Protein AF-A0AAV8WUE8-F1 (afdb_monomer)

Secondary structure (DSSP, 8-state):
-HHHHHHHHHHHHHHHHHHHHHS-TTS-SSHHHHHHHHHHT-THHHHHHHHHHHHHHHHHHHHHHHHHHHHHHHS----------

Foldseek 3Di:
DVVVVVCVVCLLVVLLVVVVVPDDVPPDPDSVVSVVVQVVVPPVSSVPVVVVVCVVVVVVVVVVVVVVVVCCVPVDDDDDDDDPD

Radius of gyration: 19.53 Å; Cα contacts (8 Å, |Δi|>4): 17; chains: 1; bounding box: 45×21×52 Å

Solvent-accessible surface area (backbone atoms only — not comparable to full-atom values): 5284 Å² total; per-residue (Å²): 118,67,68,62,55,52,48,65,64,45,48,64,54,55,51,53,52,53,50,60,74,70,47,63,96,81,78,57,96,44,73,65,54,50,50,55,54,47,59,72,65,33,77,62,61,61,48,69,65,47,51,60,53,47,65,59,49,50,57,58,53,51,49,51,52,50,51,49,49,52,49,52,69,75,64,66,85,80,93,74,92,76,76,98,122

InterPro domains:
  IPR018108 Mitochondrial carrier protein, transmembrane region [PF00153] (3-75)
  IPR018108 Mitochondrial carrier protein, transmembrane region [PS50920] (1-74)
  IPR023395 Mitochondrial carrier protein domain superfamily [G3DSA:1.50.40.10] (1-81)
  IPR023395 Mitochondrial carrier protein domain superfamily [SSF103506] (3-71)
  IPR050391 Mitochondrial Metabolite Transporter [PTHR45618] (3-72)

Organism: NCBI:txid1586634

Structure (mmCIF, N/CA/C/O backbone):
data_AF-A0AAV8WUE8-F1
#
_entry.id   AF-A0AAV8WUE8-F1
#
loop_
_atom_site.group_PDB
_atom_site.id
_atom_site.type_symbol
_atom_site.label_atom_id
_atom_site.label_alt_id
_atom_site.label_comp_id
_atom_site.label_asym_id
_atom_site.label_entity_id
_atom_site.label_seq_id
_atom_site.pdbx_PDB_ins_code
_atom_site.Cartn_x
_atom_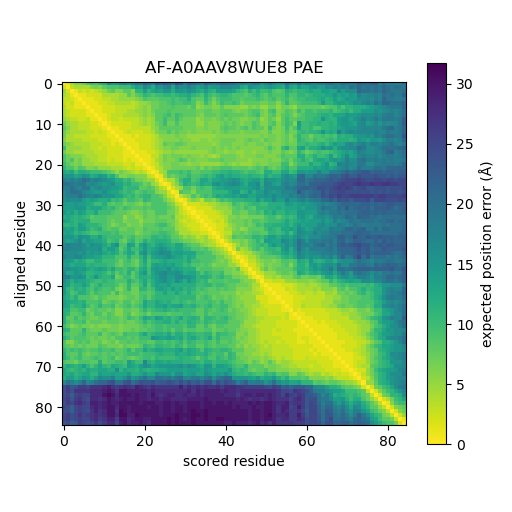site.Cartn_y
_atom_site.Cartn_z
_atom_site.occupancy
_atom_site.B_iso_or_equiv
_atom_site.auth_seq_id
_atom_site.auth_comp_id
_atom_site.auth_asym_id
_atom_site.auth_atom_id
_atom_site.pdbx_PDB_model_num
ATOM 1 N N . MET A 1 1 ? -19.488 3.311 0.587 1.00 57.91 1 MET A N 1
ATOM 2 C CA . MET A 1 1 ? -19.175 2.819 -0.776 1.00 57.91 1 MET A CA 1
ATOM 3 C C . MET A 1 1 ? -18.112 3.662 -1.494 1.00 57.91 1 MET A C 1
ATOM 5 O O . MET A 1 1 ? -17.244 3.081 -2.128 1.00 57.91 1 MET A O 1
ATOM 9 N N . ASN A 1 2 ? -18.091 4.993 -1.331 1.00 65.88 2 ASN A N 1
ATOM 10 C CA . ASN A 1 2 ? -17.112 5.875 -1.999 1.00 65.88 2 ASN A CA 1
ATOM 11 C C . ASN A 1 2 ? -15.639 5.606 -1.624 1.00 65.88 2 ASN A C 1
ATOM 13 O O . ASN A 1 2 ? -14.765 5.714 -2.476 1.00 65.88 2 ASN A O 1
ATOM 17 N N . GLY A 1 3 ? -15.356 5.189 -0.382 1.00 73.69 3 GLY A N 1
ATOM 18 C CA . GLY A 1 3 ? -13.983 4.919 0.070 1.00 73.69 3 GLY A CA 1
ATOM 19 C C . GLY A 1 3 ? -13.281 3.796 -0.699 1.00 73.69 3 GLY A C 1
ATOM 20 O O . GLY A 1 3 ? -12.113 3.931 -1.045 1.00 73.69 3 GLY A O 1
ATOM 21 N N . CYS A 1 4 ? -14.002 2.725 -1.045 1.00 74.31 4 CYS A N 1
ATOM 22 C CA . CYS A 1 4 ? -13.446 1.616 -1.825 1.00 74.31 4 CYS A CA 1
ATOM 23 C C . CYS A 1 4 ? -13.079 2.053 -3.249 1.00 74.31 4 CYS A C 1
ATOM 25 O O . CYS A 1 4 ? -12.062 1.623 -3.779 1.00 74.31 4 CYS A O 1
ATOM 27 N N . ILE A 1 5 ? -13.876 2.944 -3.846 1.00 78.50 5 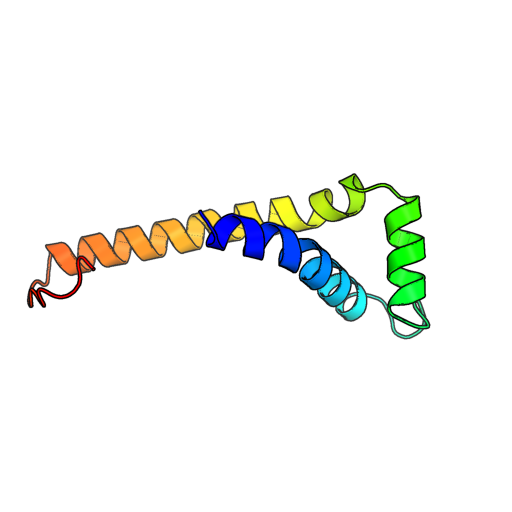ILE A N 1
ATOM 28 C CA . ILE A 1 5 ? -13.631 3.480 -5.190 1.00 78.50 5 ILE A CA 1
ATOM 29 C C . ILE A 1 5 ? -12.398 4.386 -5.177 1.00 78.50 5 ILE A C 1
ATOM 31 O O . ILE A 1 5 ? -11.521 4.223 -6.020 1.00 78.50 5 ILE A O 1
ATOM 35 N N . CYS A 1 6 ? -12.276 5.278 -4.186 1.00 81.62 6 CYS A N 1
ATOM 36 C CA . CYS A 1 6 ? -11.066 6.085 -4.013 1.00 81.62 6 CYS A CA 1
ATOM 37 C C . CYS A 1 6 ? -9.825 5.202 -3.863 1.00 81.62 6 CYS A C 1
ATOM 39 O O . CYS A 1 6 ? -8.819 5.452 -4.515 1.00 81.62 6 CYS A O 1
ATOM 41 N N . MET A 1 7 ? -9.922 4.139 -3.064 1.00 75.88 7 MET A N 1
ATOM 42 C CA . MET A 1 7 ? -8.817 3.218 -2.817 1.00 75.88 7 MET A CA 1
ATOM 43 C C . MET A 1 7 ? -8.378 2.498 -4.097 1.00 75.88 7 MET A C 1
ATOM 45 O O . MET A 1 7 ? -7.188 2.434 -4.378 1.00 75.88 7 MET A O 1
ATOM 49 N N . LEU A 1 8 ? -9.321 2.032 -4.918 1.00 75.06 8 LEU A N 1
ATOM 50 C CA . LEU A 1 8 ? -9.013 1.411 -6.211 1.00 75.06 8 LEU A CA 1
ATOM 51 C C . LEU A 1 8 ? -8.357 2.391 -7.197 1.00 75.06 8 LEU A C 1
ATOM 53 O O . LEU A 1 8 ? -7.520 1.980 -7.997 1.00 75.06 8 LEU A 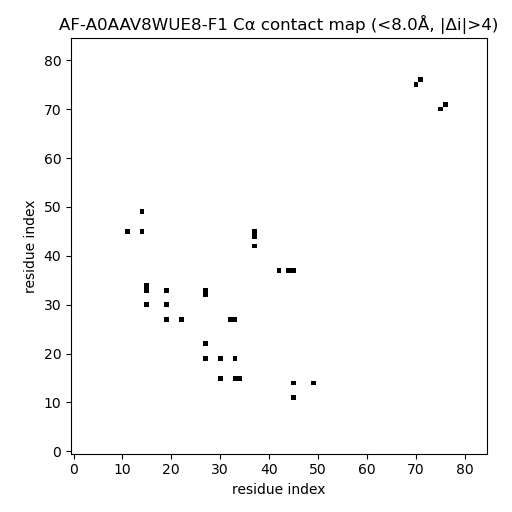O 1
ATOM 57 N N . LEU A 1 9 ? -8.713 3.679 -7.137 1.00 79.12 9 LEU A N 1
ATOM 58 C CA . LEU A 1 9 ? -8.139 4.718 -7.997 1.00 79.12 9 LEU A CA 1
ATOM 59 C C . LEU A 1 9 ? -6.745 5.170 -7.540 1.00 79.12 9 LEU A C 1
ATOM 61 O O . LEU A 1 9 ? -5.887 5.437 -8.381 1.00 79.12 9 LEU A O 1
ATOM 65 N N . THR A 1 10 ? -6.489 5.246 -6.232 1.00 80.06 10 THR A N 1
ATOM 66 C CA . THR A 1 10 ? -5.188 5.684 -5.695 1.00 80.06 10 THR A CA 1
ATOM 67 C C . THR A 1 10 ? -4.155 4.560 -5.649 1.00 80.06 10 THR A C 1
ATO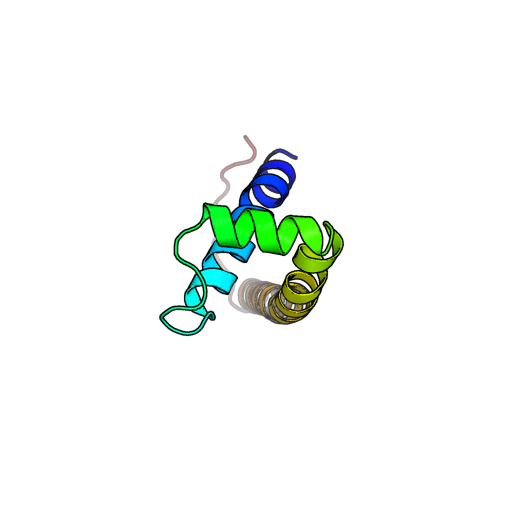M 69 O O . THR A 1 10 ? -2.973 4.811 -5.871 1.00 80.06 10 THR A O 1
ATOM 72 N N . GLN A 1 11 ? -4.585 3.308 -5.467 1.00 76.19 11 GLN A N 1
ATOM 73 C CA . GLN A 1 11 ? -3.712 2.130 -5.433 1.00 76.19 11 GLN A CA 1
ATOM 74 C C . GLN A 1 11 ? -2.704 2.021 -6.595 1.00 76.19 11 GLN A C 1
ATOM 76 O O . GLN A 1 11 ? -1.521 1.814 -6.315 1.00 76.19 11 GLN A O 1
ATOM 81 N N . PRO A 1 12 ? -3.076 2.174 -7.882 1.00 74.69 12 PRO A N 1
ATOM 82 C CA . PRO A 1 12 ? -2.097 2.120 -8.970 1.00 74.69 12 PRO A CA 1
ATOM 83 C C . PRO A 1 12 ? -1.060 3.251 -8.894 1.00 74.69 12 PRO A C 1
ATOM 85 O O . PRO A 1 12 ? 0.105 3.028 -9.226 1.00 74.69 12 PRO A O 1
ATOM 88 N N . LEU A 1 13 ? -1.446 4.440 -8.420 1.00 79.25 13 LEU A N 1
ATOM 89 C CA . LEU A 1 13 ? -0.540 5.582 -8.263 1.00 79.25 13 LEU A CA 1
ATOM 90 C C . LEU A 1 13 ? 0.469 5.351 -7.131 1.00 79.25 13 LEU A C 1
ATOM 92 O O . LEU A 1 13 ? 1.663 5.606 -7.308 1.00 79.25 13 LEU A O 1
ATOM 96 N N . ASP A 1 14 ? 0.020 4.802 -6.002 1.00 79.12 14 ASP A N 1
ATOM 97 C CA . ASP A 1 14 ? 0.888 4.467 -4.869 1.00 79.12 14 ASP A CA 1
ATOM 98 C C . ASP A 1 14 ? 1.917 3.382 -5.240 1.00 79.12 14 ASP A C 1
ATOM 100 O O . ASP A 1 14 ? 3.091 3.451 -4.859 1.00 79.12 14 ASP A O 1
ATOM 104 N N . ILE A 1 15 ? 1.517 2.403 -6.059 1.00 72.94 15 ILE A N 1
ATOM 105 C CA . ILE A 1 15 ? 2.409 1.343 -6.555 1.00 72.94 15 ILE A CA 1
ATOM 106 C C . ILE A 1 15 ? 3.463 1.910 -7.516 1.00 72.94 15 ILE A C 1
ATOM 108 O O . ILE A 1 15 ? 4.639 1.561 -7.418 1.00 72.94 15 ILE A O 1
ATOM 112 N N . LEU A 1 16 ? 3.077 2.808 -8.427 1.00 76.19 16 LEU A N 1
ATOM 113 C CA . LEU A 1 16 ? 4.023 3.469 -9.333 1.00 76.19 16 LEU A CA 1
ATOM 114 C C . LEU A 1 16 ? 5.063 4.284 -8.556 1.00 76.19 16 LEU A C 1
ATOM 116 O O . LEU A 1 16 ? 6.258 4.196 -8.838 1.00 76.19 16 LEU A O 1
ATOM 120 N N . LYS A 1 17 ? 4.622 5.026 -7.536 1.00 73.50 17 LYS A N 1
ATOM 121 C CA . LYS A 1 17 ? 5.501 5.840 -6.691 1.00 73.50 17 LYS A CA 1
ATOM 122 C C . LYS A 1 17 ? 6.482 4.989 -5.885 1.00 73.50 17 LYS A C 1
ATOM 124 O O . LYS A 1 17 ? 7.673 5.288 -5.861 1.00 73.50 17 LYS A O 1
ATOM 129 N N . THR A 1 18 ? 6.007 3.910 -5.265 1.00 76.81 18 THR A N 1
ATOM 130 C CA . THR A 1 18 ? 6.870 2.990 -4.503 1.00 76.81 18 THR A CA 1
ATOM 131 C C . THR A 1 18 ? 7.863 2.252 -5.402 1.00 76.81 18 THR A C 1
ATOM 133 O O . THR A 1 18 ? 9.020 2.093 -5.020 1.00 76.81 18 THR A O 1
ATOM 136 N N . ARG A 1 19 ? 7.474 1.883 -6.632 1.00 72.62 19 ARG A N 1
ATOM 137 C CA . ARG A 1 19 ? 8.405 1.334 -7.632 1.00 72.62 19 ARG A CA 1
ATOM 138 C C . ARG A 1 19 ? 9.474 2.336 -8.053 1.00 72.62 19 ARG A C 1
ATOM 140 O O . ARG A 1 19 ? 10.630 1.944 -8.146 1.00 72.62 19 ARG A O 1
ATOM 147 N N . MET A 1 20 ? 9.118 3.605 -8.261 1.00 71.38 20 MET A N 1
ATOM 148 C CA . MET A 1 20 ? 10.098 4.654 -8.565 1.00 71.38 20 MET A CA 1
ATOM 149 C C . MET A 1 20 ? 11.078 4.887 -7.413 1.00 71.38 20 MET A C 1
ATOM 151 O O . MET A 1 20 ? 12.264 5.056 -7.662 1.00 71.38 20 MET A O 1
ATOM 155 N N . MET A 1 21 ? 10.605 4.866 -6.164 1.00 74.44 21 MET A N 1
ATOM 156 C CA . MET A 1 21 ? 11.471 5.012 -4.986 1.00 74.44 21 MET A CA 1
ATOM 157 C C . MET A 1 21 ? 12.390 3.803 -4.760 1.00 74.44 21 MET A C 1
ATOM 159 O O . MET A 1 21 ? 13.466 3.957 -4.195 1.00 74.44 21 MET A O 1
ATOM 163 N N . ASN A 1 22 ? 11.971 2.609 -5.188 1.00 75.50 22 ASN A N 1
ATOM 164 C CA . ASN A 1 22 ? 12.755 1.378 -5.071 1.00 75.50 22 ASN A CA 1
ATOM 165 C C . ASN A 1 22 ? 13.648 1.094 -6.298 1.00 75.50 22 ASN A C 1
ATOM 167 O O . ASN A 1 22 ? 14.444 0.157 -6.267 1.00 75.50 22 ASN A O 1
ATOM 171 N N . ALA A 1 23 ? 13.502 1.848 -7.391 1.00 72.56 23 ALA A N 1
ATOM 172 C CA . ALA A 1 23 ? 14.341 1.701 -8.576 1.00 72.56 23 ALA A CA 1
ATOM 173 C C . ALA A 1 23 ? 15.730 2.306 -8.340 1.00 72.56 23 ALA A C 1
ATOM 175 O O . ALA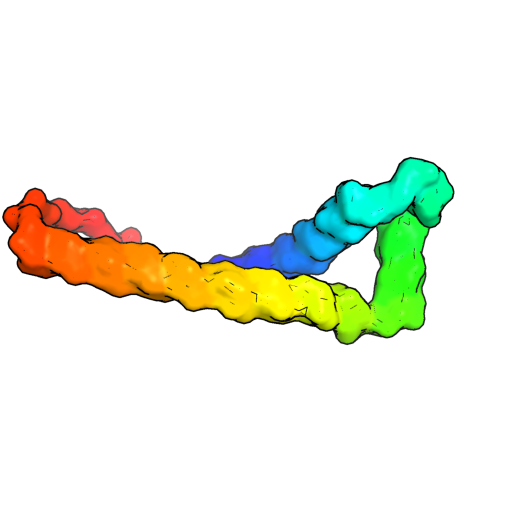 A 1 23 ? 15.880 3.290 -7.612 1.00 72.56 23 ALA A O 1
ATOM 176 N N . LYS A 1 24 ? 16.761 1.729 -8.966 1.00 67.69 24 LYS A N 1
ATOM 177 C CA . LYS A 1 24 ? 18.120 2.270 -8.857 1.00 67.69 24 LYS A CA 1
ATOM 178 C C . LYS A 1 24 ? 18.207 3.625 -9.576 1.00 67.69 24 LYS A C 1
ATOM 180 O O . LYS A 1 24 ? 17.535 3.815 -10.595 1.00 67.69 24 LYS A O 1
ATOM 185 N N . PRO A 1 25 ? 19.039 4.567 -9.090 1.00 58.91 25 PRO A N 1
ATOM 186 C CA . PRO A 1 25 ? 19.224 5.848 -9.762 1.00 58.91 25 PRO A CA 1
ATOM 187 C C . PRO A 1 25 ? 19.731 5.606 -11.194 1.00 58.91 25 PRO A C 1
ATOM 189 O O . PRO A 1 25 ? 20.818 5.065 -11.381 1.00 58.91 25 PRO A O 1
ATOM 192 N N . GLY A 1 26 ? 18.911 5.961 -12.191 1.00 63.59 26 GLY A N 1
ATOM 193 C CA . GLY A 1 26 ? 19.205 5.790 -13.621 1.00 63.59 26 GLY A CA 1
ATOM 194 C C . GLY A 1 26 ? 18.398 4.715 -14.369 1.00 63.59 26 GLY A C 1
ATOM 195 O O . GLY A 1 26 ? 18.506 4.649 -15.588 1.00 63.59 26 GLY A O 1
ATOM 196 N N . GLU A 1 27 ? 17.566 3.900 -13.703 1.00 63.66 27 GLU A N 1
ATOM 197 C CA . GLU A 1 27 ? 16.731 2.885 -14.389 1.00 63.66 27 GLU A CA 1
ATOM 198 C C . GLU A 1 27 ? 15.461 3.456 -15.049 1.00 63.66 27 GLU A C 1
ATOM 200 O O . GLU A 1 27 ? 14.935 2.860 -15.988 1.00 63.66 27 GLU A O 1
ATOM 205 N N . PHE A 1 28 ? 14.967 4.612 -14.595 1.00 60.91 28 PHE A N 1
ATOM 206 C CA . PHE A 1 28 ? 13.776 5.259 -15.154 1.00 60.91 28 PHE A CA 1
ATOM 207 C C . PHE A 1 28 ? 14.007 6.763 -15.322 1.00 60.91 28 PHE A C 1
ATOM 209 O O . PHE A 1 28 ? 14.216 7.471 -14.340 1.00 60.91 28 PHE A O 1
ATOM 216 N N . ASN A 1 29 ? 13.916 7.263 -16.560 1.00 61.88 29 ASN A N 1
ATOM 217 C CA . ASN A 1 29 ? 14.057 8.693 -16.870 1.00 61.88 29 ASN A CA 1
ATOM 218 C C . ASN A 1 29 ? 12.809 9.515 -16.494 1.00 61.88 29 ASN A C 1
ATOM 220 O O . ASN A 1 29 ? 12.845 10.743 -16.488 1.00 61.88 29 ASN A O 1
ATOM 224 N N . GLY A 1 30 ? 11.698 8.853 -16.149 1.00 67.06 30 GLY A N 1
ATOM 225 C CA . GLY A 1 30 ? 10.483 9.506 -15.677 1.00 67.06 30 GLY A CA 1
ATOM 226 C C . GLY A 1 30 ? 9.347 8.536 -15.348 1.00 67.06 30 GLY A C 1
ATOM 227 O O . GLY A 1 30 ? 9.402 7.340 -15.641 1.00 67.06 30 GLY A O 1
ATOM 228 N N . LEU A 1 31 ? 8.274 9.079 -14.764 1.00 66.38 31 LEU A N 1
ATOM 229 C CA . LEU A 1 31 ? 7.057 8.335 -14.408 1.00 66.38 31 LEU A CA 1
ATOM 230 C C . LEU A 1 31 ? 6.436 7.628 -15.630 1.00 66.38 31 LEU A C 1
ATOM 232 O O . LEU A 1 31 ? 5.939 6.510 -15.519 1.00 66.38 31 LEU A O 1
ATOM 236 N N . TRP A 1 32 ? 6.534 8.243 -16.813 1.00 66.88 32 TRP A N 1
ATOM 237 C CA . TRP A 1 32 ? 6.013 7.713 -18.076 1.00 66.88 32 TRP A CA 1
ATOM 238 C C . TRP A 1 32 ? 6.720 6.443 -18.563 1.00 66.88 32 TRP A C 1
ATOM 240 O O . TRP A 1 32 ? 6.050 5.537 -19.061 1.00 66.88 32 TRP A O 1
ATOM 250 N N . ASP A 1 33 ? 8.039 6.335 -18.388 1.00 70.12 33 ASP A N 1
ATOM 251 C CA . ASP A 1 33 ? 8.787 5.124 -18.751 1.00 70.12 33 ASP A CA 1
ATOM 252 C C . ASP A 1 33 ? 8.463 3.974 -17.800 1.00 70.12 33 ASP A C 1
ATOM 254 O O . ASP A 1 33 ? 8.286 2.835 -18.229 1.00 70.12 33 ASP A O 1
ATOM 258 N N . CYS A 1 34 ? 8.271 4.289 -16.519 1.00 68.19 34 CYS A N 1
ATOM 259 C CA . CYS A 1 34 ? 7.859 3.328 -15.502 1.00 68.19 34 CYS A CA 1
ATOM 260 C C . CYS A 1 34 ? 6.437 2.796 -15.774 1.00 68.19 34 CYS A C 1
ATOM 262 O O . CYS A 1 34 ? 6.189 1.590 -15.693 1.00 68.19 34 CYS A O 1
ATOM 264 N N . ILE A 1 35 ? 5.511 3.665 -16.199 1.00 69.12 35 ILE A N 1
ATOM 265 C CA . ILE A 1 35 ? 4.151 3.284 -16.620 1.00 69.12 35 ILE A CA 1
ATOM 266 C C . ILE A 1 35 ? 4.181 2.430 -17.897 1.00 69.12 35 ILE A C 1
ATOM 268 O O . ILE A 1 35 ? 3.521 1.389 -17.954 1.00 69.12 35 ILE A O 1
ATOM 272 N N . LYS A 1 36 ? 4.957 2.815 -18.919 1.00 70.06 36 LYS A N 1
ATOM 273 C CA . LYS A 1 36 ? 5.108 2.032 -20.163 1.00 70.06 36 LYS A CA 1
ATOM 274 C C . LYS A 1 36 ? 5.737 0.663 -19.912 1.00 70.06 36 LYS A C 1
ATOM 276 O O . LYS A 1 36 ? 5.309 -0.333 -20.489 1.00 70.06 36 LYS A O 1
ATOM 281 N N . PHE A 1 37 ? 6.729 0.595 -19.033 1.00 70.06 37 PHE A N 1
ATOM 282 C CA . PHE A 1 37 ? 7.368 -0.658 -18.655 1.00 70.06 37 PHE A CA 1
ATOM 283 C C . PHE A 1 37 ? 6.413 -1.563 -17.868 1.00 70.06 37 PHE A C 1
ATOM 285 O O . PHE A 1 37 ? 6.282 -2.748 -18.167 1.00 70.06 37 PHE A O 1
ATOM 292 N N . THR A 1 38 ? 5.678 -1.000 -16.908 1.00 66.50 38 THR A N 1
ATOM 293 C CA . THR A 1 38 ? 4.764 -1.786 -16.068 1.00 66.50 38 THR A CA 1
ATOM 294 C C . THR A 1 38 ? 3.508 -2.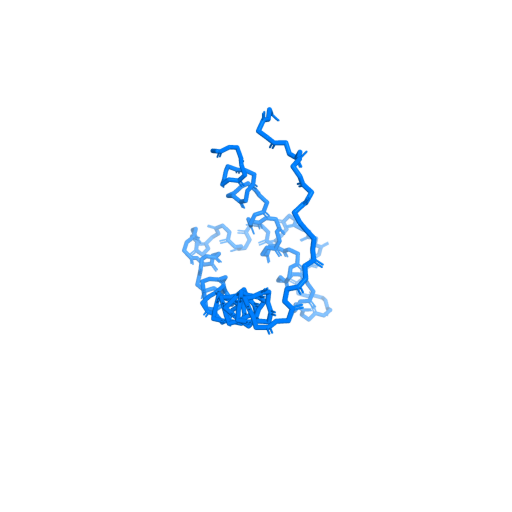223 -16.832 1.00 66.50 38 THR A C 1
ATOM 296 O O . THR A 1 38 ? 3.021 -3.331 -16.622 1.00 66.50 38 THR A O 1
ATOM 299 N N . SER A 1 39 ? 3.021 -1.423 -17.787 1.00 65.88 39 SER A N 1
ATOM 300 C CA . SER A 1 39 ? 1.916 -1.813 -18.681 1.00 65.88 39 SER A CA 1
ATOM 301 C C . SER A 1 39 ? 2.291 -2.938 -19.654 1.00 65.88 39 SER A C 1
ATOM 303 O O . SER A 1 39 ? 1.437 -3.768 -19.960 1.00 65.88 39 SER A O 1
ATOM 305 N N . ARG A 1 40 ? 3.564 -3.051 -20.066 1.00 67.75 40 ARG A N 1
ATOM 306 C CA . ARG A 1 40 ? 4.060 -4.177 -20.887 1.00 67.75 40 ARG A CA 1
ATOM 307 C C . ARG A 1 40 ? 4.048 -5.524 -20.159 1.00 67.75 40 ARG A C 1
ATOM 309 O O . ARG A 1 40 ? 3.852 -6.547 -20.801 1.00 67.75 40 ARG A O 1
ATOM 316 N N . GLY A 1 41 ? 4.230 -5.534 -18.837 1.00 65.62 41 GLY A N 1
ATOM 317 C CA . GLY A 1 41 ? 4.146 -6.745 -18.006 1.00 65.62 41 GLY A CA 1
ATOM 318 C C . GLY A 1 41 ? 2.716 -7.159 -17.628 1.00 65.62 41 GLY A C 1
ATOM 319 O O . GLY A 1 41 ? 2.532 -8.172 -16.953 1.00 65.62 41 GLY A O 1
ATOM 320 N N . GLY A 1 42 ? 1.712 -6.379 -18.040 1.00 66.81 42 GLY A N 1
ATOM 321 C CA . GLY A 1 42 ? 0.298 -6.599 -17.744 1.00 66.81 42 GLY A CA 1
ATOM 322 C C . GLY A 1 42 ? -0.162 -6.077 -16.369 1.00 66.81 42 GLY A C 1
ATOM 323 O O . GLY A 1 42 ? 0.645 -5.862 -15.459 1.00 66.81 42 GLY A O 1
ATOM 324 N N . PRO A 1 43 ? -1.486 -5.906 -16.172 1.00 60.78 43 PRO A N 1
ATOM 325 C CA . PRO A 1 43 ? -2.076 -5.347 -14.947 1.00 60.78 43 PRO A CA 1
ATOM 326 C C . PRO A 1 43 ? -1.794 -6.190 -13.689 1.00 60.78 43 PRO A C 1
ATOM 328 O O . PRO A 1 43 ? -1.755 -5.672 -12.576 1.00 60.78 43 PRO A O 1
ATOM 331 N N . ILE A 1 44 ? -1.511 -7.484 -13.855 1.00 61.59 44 ILE A N 1
ATOM 332 C CA . ILE A 1 44 ? -1.134 -8.411 -12.775 1.00 61.59 44 ILE A CA 1
ATOM 333 C C . ILE A 1 44 ? 0.211 -8.053 -12.128 1.00 61.59 44 ILE A C 1
ATOM 335 O O . ILE A 1 44 ? 0.416 -8.315 -10.940 1.00 61.59 44 ILE A O 1
ATOM 339 N N . CYS A 1 45 ? 1.114 -7.398 -12.862 1.00 61.91 45 CYS A N 1
ATOM 340 C CA . CYS A 1 45 ? 2.415 -6.990 -12.336 1.00 61.91 45 CYS A CA 1
ATOM 341 C C . CYS A 1 45 ? 2.297 -5.876 -11.273 1.00 61.91 45 CYS A C 1
ATOM 343 O O . CYS A 1 45 ? 3.165 -5.747 -10.402 1.00 61.91 45 CYS A O 1
ATOM 345 N N . PHE A 1 46 ? 1.195 -5.116 -11.292 1.00 61.47 46 PHE A N 1
ATOM 346 C CA . PHE A 1 46 ? 0.846 -4.152 -10.245 1.00 61.47 46 PHE A CA 1
ATOM 347 C C . PHE A 1 46 ? 0.310 -4.849 -8.986 1.00 61.47 46 PHE A C 1
ATOM 349 O O . PHE A 1 46 ? 0.722 -4.524 -7.873 1.00 61.47 46 PHE A O 1
ATOM 356 N N . TYR A 1 47 ? -0.538 -5.868 -9.147 1.00 62.53 47 TYR A N 1
ATOM 357 C CA . TYR A 1 47 ? -1.152 -6.579 -8.021 1.00 62.53 47 TYR A CA 1
ATOM 358 C C . TYR A 1 47 ? -0.179 -7.492 -7.258 1.00 62.53 47 TYR A C 1
ATOM 360 O O . TYR A 1 47 ? -0.329 -7.658 -6.048 1.00 62.53 47 TYR A O 1
ATOM 368 N N . LYS A 1 48 ? 0.855 -8.041 -7.913 1.00 59.34 48 LYS A N 1
ATOM 369 C CA . LYS A 1 48 ? 1.753 -9.048 -7.308 1.00 59.34 48 LYS A CA 1
ATOM 370 C C . LYS A 1 48 ? 2.631 -8.523 -6.157 1.00 59.34 48 LYS A C 1
ATOM 372 O O . LYS A 1 48 ? 3.001 -9.305 -5.291 1.00 59.34 48 LYS A O 1
ATOM 377 N N . GLY A 1 49 ? 2.958 -7.226 -6.122 1.00 63.31 49 GLY A N 1
ATOM 378 C CA . GLY A 1 49 ? 3.729 -6.605 -5.023 1.00 63.31 49 GLY A CA 1
ATOM 379 C C . GLY A 1 49 ? 2.861 -5.918 -3.962 1.00 63.31 49 GLY A C 1
ATOM 380 O O . GLY A 1 49 ? 3.244 -5.792 -2.797 1.00 63.31 49 GLY A O 1
ATOM 381 N N . PHE A 1 50 ? 1.659 -5.512 -4.356 1.00 68.19 50 PHE A N 1
ATOM 382 C CA . PHE A 1 50 ? 0.727 -4.803 -3.496 1.00 68.19 50 PHE A CA 1
ATOM 383 C C . PHE A 1 50 ? -0.066 -5.739 -2.579 1.00 68.19 50 PHE A C 1
ATOM 385 O O . PHE A 1 50 ? -0.115 -5.505 -1.373 1.00 68.19 50 PHE A O 1
ATOM 392 N N . LEU A 1 51 ? -0.615 -6.835 -3.123 1.00 73.81 51 LEU A N 1
ATOM 393 C CA . LEU A 1 51 ? -1.325 -7.848 -2.334 1.00 73.81 51 LEU A CA 1
ATOM 394 C C . LEU A 1 51 ? -0.522 -8.354 -1.126 1.00 73.81 51 LEU A C 1
ATOM 396 O O . LEU A 1 51 ? -1.073 -8.331 -0.028 1.00 73.81 51 LEU A O 1
ATOM 400 N N . PRO A 1 52 ? 0.752 -8.781 -1.258 1.00 75.75 52 PRO A N 1
ATOM 401 C CA . PRO A 1 52 ? 1.504 -9.281 -0.107 1.00 75.75 52 PRO A CA 1
ATOM 402 C C . PRO A 1 52 ? 1.753 -8.193 0.944 1.00 75.75 52 PRO A C 1
ATOM 404 O O . PRO A 1 52 ? 1.720 -8.476 2.139 1.00 75.75 52 PRO A O 1
ATOM 407 N N . SER A 1 53 ? 1.931 -6.937 0.524 1.00 76.12 53 SER A N 1
ATOM 408 C CA . SER A 1 53 ? 2.077 -5.804 1.447 1.00 76.12 53 SER A CA 1
ATOM 409 C C . SER A 1 53 ? 0.773 -5.515 2.198 1.00 76.12 53 SER A C 1
ATOM 411 O O . SER A 1 53 ? 0.796 -5.278 3.405 1.00 76.12 53 SER A O 1
ATOM 413 N N . PHE A 1 54 ? -0.371 -5.606 1.513 1.00 77.12 54 PHE A N 1
ATOM 414 C CA . PHE A 1 54 ? -1.696 -5.465 2.119 1.00 77.12 54 PHE A CA 1
ATOM 415 C C . PHE A 1 54 ? -2.013 -6.597 3.089 1.00 77.12 54 PHE A C 1
ATOM 417 O O . PHE A 1 54 ? -2.396 -6.339 4.225 1.00 77.12 54 PHE A O 1
ATOM 424 N N . ILE A 1 55 ? -1.772 -7.8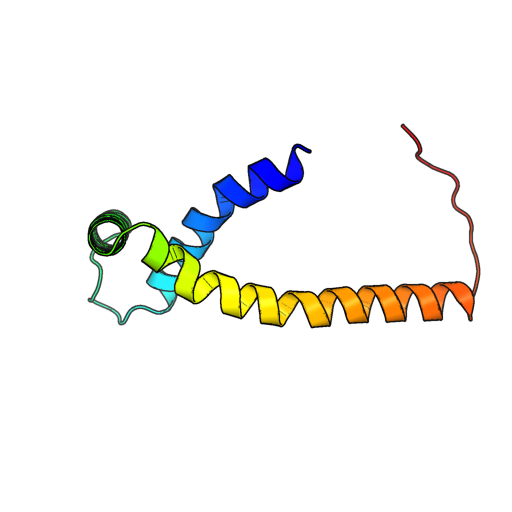43 2.685 1.00 84.81 55 ILE A N 1
ATOM 425 C CA . ILE A 1 55 ? -1.938 -9.028 3.537 1.00 84.81 55 ILE A CA 1
ATOM 426 C C . ILE A 1 55 ? -1.052 -8.937 4.786 1.00 84.81 55 ILE A C 1
ATOM 428 O O . ILE A 1 55 ? -1.421 -9.469 5.824 1.00 84.81 55 ILE A O 1
ATOM 432 N N . ARG A 1 56 ? 0.079 -8.224 4.730 1.00 86.38 56 ARG A N 1
ATOM 433 C CA . ARG A 1 56 ? 0.925 -7.968 5.903 1.00 86.38 56 ARG A CA 1
ATOM 434 C C . ARG A 1 56 ? 0.379 -6.875 6.834 1.00 86.38 56 ARG A C 1
ATOM 436 O O . ARG A 1 56 ? 0.558 -6.979 8.042 1.00 86.38 56 ARG A O 1
ATOM 443 N N . ILE A 1 57 ? -0.256 -5.831 6.297 1.00 85.81 57 ILE A N 1
ATOM 444 C CA . ILE A 1 57 ? -0.789 -4.684 7.069 1.00 85.81 57 ILE A CA 1
ATOM 445 C C . ILE A 1 57 ? -2.192 -4.968 7.639 1.00 85.81 57 ILE A C 1
ATOM 447 O O . ILE A 1 57 ? -2.579 -4.432 8.679 1.00 85.81 57 ILE A O 1
ATOM 451 N N . LEU A 1 58 ? -2.972 -5.829 6.990 1.00 89.38 58 LEU A N 1
ATOM 452 C CA . LEU A 1 58 ? -4.310 -6.200 7.456 1.00 89.38 58 LEU A CA 1
ATOM 453 C C . LEU A 1 58 ? -4.305 -6.840 8.864 1.00 89.38 58 LEU A C 1
ATOM 455 O O . LEU A 1 58 ? -5.085 -6.405 9.704 1.00 89.38 58 LEU A O 1
ATOM 459 N N . PRO A 1 59 ? -3.412 -7.788 9.203 1.00 91.81 59 PRO A N 1
ATOM 460 C CA . PRO A 1 59 ? -3.351 -8.366 10.541 1.00 91.81 59 PRO A CA 1
ATOM 461 C C . PRO A 1 59 ? -2.994 -7.341 11.612 1.00 91.81 59 PRO A C 1
ATOM 463 O O . PRO A 1 59 ? -3.595 -7.346 12.680 1.00 91.81 59 PRO A O 1
ATOM 466 N N . THR A 1 60 ? -2.040 -6.446 11.338 1.00 89.44 60 THR A N 1
ATOM 467 C CA . THR A 1 60 ? -1.621 -5.440 12.321 1.00 89.44 60 THR A CA 1
ATOM 468 C C . THR A 1 60 ? -2.742 -4.446 12.598 1.00 89.44 60 THR A C 1
ATOM 470 O O . THR A 1 60 ? -3.014 -4.151 13.756 1.00 89.44 60 THR A O 1
ATOM 473 N N . THR A 1 61 ? -3.457 -4.001 11.563 1.00 90.31 61 THR A N 1
ATOM 474 C CA . THR A 1 61 ? -4.621 -3.114 11.717 1.00 90.31 61 THR A CA 1
ATOM 475 C C . THR A 1 61 ? -5.786 -3.792 12.442 1.00 90.31 61 THR A C 1
ATOM 477 O O . THR A 1 61 ? -6.365 -3.191 13.345 1.00 90.31 61 THR A O 1
ATOM 480 N N . VAL A 1 62 ? -6.093 -5.056 12.126 1.00 93.44 62 VAL A N 1
ATOM 481 C CA . VAL A 1 62 ? -7.124 -5.837 12.833 1.00 93.44 62 VAL A CA 1
ATOM 482 C C . VAL A 1 62 ? -6.753 -6.042 14.300 1.00 93.44 62 VAL A C 1
ATOM 484 O O . VAL A 1 62 ? -7.591 -5.823 15.171 1.00 93.44 62 VAL A O 1
ATOM 487 N N . LEU A 1 63 ? -5.503 -6.403 14.599 1.00 92.81 63 LEU A N 1
ATOM 488 C CA . LEU A 1 63 ? -5.033 -6.558 15.975 1.00 92.81 63 LEU A CA 1
ATOM 489 C C . LEU A 1 63 ? -5.123 -5.241 16.747 1.00 92.81 63 LEU A C 1
ATOM 491 O O . LEU A 1 63 ? -5.628 -5.238 17.864 1.00 92.81 63 LEU A O 1
ATOM 495 N N . SER A 1 64 ? -4.711 -4.115 16.159 1.00 90.81 64 SER A N 1
ATOM 496 C CA . SER A 1 64 ? -4.853 -2.801 16.796 1.00 90.81 64 SER A CA 1
ATOM 497 C C . SER A 1 64 ? -6.312 -2.454 17.104 1.00 90.81 64 SER A C 1
ATOM 499 O O . SER A 1 64 ? -6.586 -1.925 18.178 1.00 90.81 64 SER A O 1
ATOM 501 N N . LEU A 1 65 ? -7.254 -2.786 16.214 1.00 90.94 65 LEU A N 1
ATOM 502 C CA . LEU A 1 65 ? -8.688 -2.601 16.468 1.00 90.94 65 LEU A CA 1
ATOM 503 C C . LEU A 1 65 ? -9.206 -3.533 17.570 1.00 90.94 65 LEU A C 1
ATOM 505 O O . LEU A 1 65 ? -9.983 -3.097 18.414 1.00 90.94 65 LEU A O 1
ATOM 509 N N . MET A 1 66 ? -8.755 -4.789 17.601 1.00 91.19 66 MET A N 1
ATOM 510 C CA . MET A 1 66 ? -9.109 -5.740 18.659 1.00 91.19 66 MET A CA 1
ATOM 511 C C . MET A 1 66 ? -8.592 -5.280 20.023 1.00 91.19 66 MET A C 1
ATOM 513 O O . MET A 1 66 ? -9.354 -5.254 20.984 1.00 91.19 66 MET A O 1
ATOM 517 N N . PHE A 1 67 ? -7.329 -4.855 20.112 1.00 89.38 67 PHE A N 1
ATOM 518 C CA . PHE A 1 67 ? -6.768 -4.292 21.341 1.00 89.38 67 PHE A CA 1
ATOM 519 C C . PHE A 1 67 ? -7.488 -3.014 21.759 1.00 89.38 67 PHE A C 1
ATOM 521 O O . PHE A 1 67 ? -7.763 -2.835 22.942 1.00 89.38 67 PHE A O 1
ATOM 528 N N . TYR A 1 68 ? -7.832 -2.144 20.807 1.00 86.56 68 TYR A N 1
ATOM 529 C CA . TYR A 1 68 ? -8.630 -0.956 21.087 1.00 86.56 68 TYR A CA 1
ATOM 530 C C . TYR A 1 68 ? -9.995 -1.323 21.678 1.00 86.56 68 TYR A C 1
ATOM 532 O O . TYR A 1 68 ? -10.408 -0.727 22.669 1.00 86.56 68 TYR A O 1
ATOM 540 N N . GLU A 1 69 ? -10.667 -2.339 21.133 1.00 86.44 69 GLU A N 1
ATOM 541 C CA . GLU A 1 69 ? -11.945 -2.814 21.657 1.00 86.44 69 GLU A CA 1
ATOM 542 C C . GLU A 1 69 ? -11.791 -3.420 23.055 1.00 86.44 69 GLU A C 1
ATOM 544 O O . GLU A 1 69 ? -12.540 -3.070 23.960 1.00 86.44 69 GLU A O 1
ATOM 549 N N . GLN A 1 70 ? -10.777 -4.257 23.276 1.00 85.06 70 GLN A N 1
ATOM 550 C CA . GLN A 1 70 ? -10.505 -4.842 24.591 1.00 85.06 70 GLN A CA 1
ATOM 551 C C . GLN A 1 70 ? -10.181 -3.778 25.645 1.00 85.06 70 GLN A C 1
ATOM 553 O O . GLN A 1 70 ? -10.706 -3.834 26.756 1.00 85.06 70 GLN A O 1
ATOM 558 N N . LEU A 1 71 ? -9.373 -2.773 25.297 1.00 84.75 71 LEU A N 1
ATOM 559 C CA . LEU A 1 71 ? -9.080 -1.638 26.173 1.00 84.75 71 LEU A CA 1
ATOM 560 C C . LEU A 1 71 ? -10.337 -0.805 26.448 1.00 84.75 71 LEU A C 1
ATOM 562 O O . LEU A 1 71 ? -10.589 -0.444 27.595 1.00 84.75 71 LEU A O 1
ATOM 566 N N . ARG A 1 72 ? -11.157 -0.544 25.424 1.00 76.75 72 ARG A N 1
ATOM 567 C CA . ARG A 1 72 ? -12.415 0.207 25.543 1.00 76.75 72 ARG A CA 1
ATOM 568 C C . ARG A 1 72 ? -13.427 -0.485 26.455 1.00 76.75 72 ARG A C 1
ATOM 570 O O . ARG A 1 72 ? -14.105 0.193 27.221 1.00 76.75 72 ARG A O 1
ATOM 577 N N . GLN A 1 73 ? -13.521 -1.811 26.379 1.00 76.50 73 GLN A N 1
ATOM 578 C CA . GLN A 1 73 ? -14.423 -2.610 27.210 1.00 76.50 73 GLN A CA 1
ATOM 579 C C . GLN A 1 73 ? -13.921 -2.716 28.660 1.00 76.50 73 GLN A C 1
ATOM 581 O O . GLN A 1 73 ? -14.724 -2.650 29.586 1.00 76.50 73 GLN A O 1
ATOM 586 N N . ASN A 1 74 ? -12.605 -2.843 28.873 1.00 74.69 74 ASN A N 1
ATOM 587 C CA . ASN A 1 74 ? -12.036 -3.108 30.199 1.00 74.69 74 ASN A CA 1
ATOM 588 C C . ASN A 1 74 ? -11.713 -1.841 31.023 1.00 74.69 74 ASN A C 1
ATOM 590 O O . ASN A 1 74 ? -11.688 -1.910 32.247 1.00 74.69 74 ASN A O 1
ATOM 594 N N . PH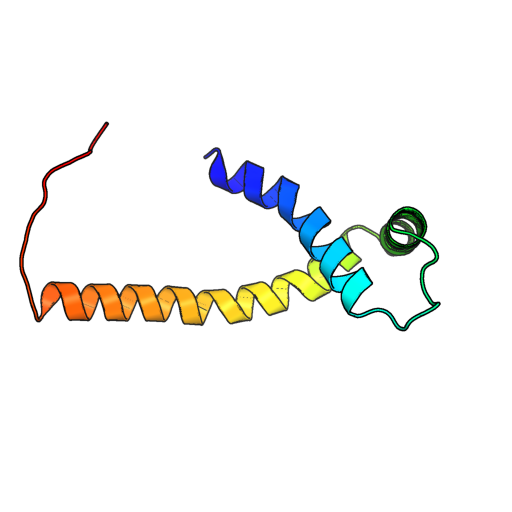E A 1 75 ? -11.478 -0.686 30.383 1.00 75.31 75 PHE A N 1
ATOM 595 C CA . PHE A 1 75 ? -11.128 0.592 31.037 1.00 75.31 75 PHE A CA 1
ATOM 596 C C . PHE A 1 75 ? -12.187 1.709 30.847 1.00 75.31 75 PHE A C 1
ATOM 598 O O . PHE A 1 75 ? -11.840 2.884 30.942 1.00 75.31 75 PHE A O 1
ATOM 605 N N . GLY A 1 76 ? -13.459 1.383 30.557 1.00 68.62 76 GLY A N 1
ATOM 606 C CA . GLY A 1 76 ? -14.525 2.353 30.200 1.00 68.62 76 GLY A CA 1
ATOM 607 C C . GLY A 1 76 ? -14.532 3.651 31.040 1.00 68.62 76 GLY A C 1
ATOM 608 O O . GLY A 1 76 ? -14.372 3.602 32.253 1.00 68.62 76 GLY A O 1
ATOM 609 N N . TYR A 1 77 ? -14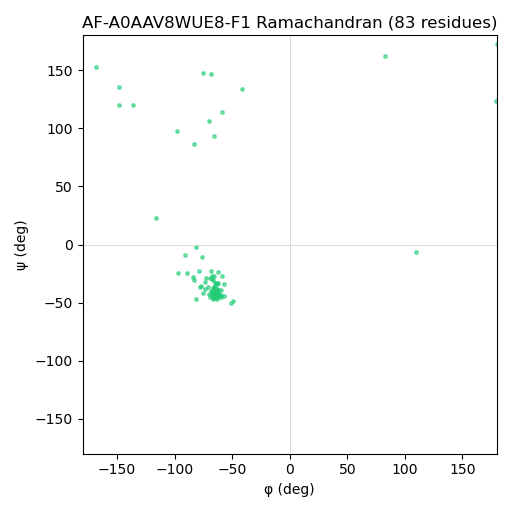.648 4.858 30.467 1.00 58.94 77 TYR A N 1
ATOM 610 C CA . TYR A 1 77 ? -15.839 5.505 29.865 1.00 58.94 77 TYR A CA 1
ATOM 611 C C . TYR A 1 77 ? -15.382 6.771 29.078 1.00 58.94 77 TYR A C 1
ATOM 613 O O . TYR A 1 77 ? -14.325 7.308 29.387 1.00 58.94 77 TYR A O 1
ATOM 621 N N . ILE A 1 78 ? -16.044 7.280 28.019 1.00 58.69 78 ILE A N 1
ATOM 622 C CA . ILE A 1 78 ? -17.297 8.077 27.998 1.00 58.69 78 ILE A CA 1
ATOM 623 C C . ILE A 1 78 ? -18.088 7.789 26.694 1.00 58.69 78 ILE A C 1
ATOM 625 O O . ILE A 1 78 ? -17.506 7.844 25.607 1.00 58.69 78 ILE A O 1
ATOM 629 N N . PRO A 1 79 ? -19.419 7.578 26.741 1.00 58.97 79 PRO A N 1
ATOM 630 C CA . PRO A 1 79 ? -20.270 7.638 25.560 1.00 58.97 79 PRO A CA 1
ATOM 631 C C . PRO A 1 79 ? -20.364 9.094 25.087 1.00 58.97 79 PRO A C 1
ATOM 633 O O . PRO A 1 79 ? -21.059 9.899 25.703 1.00 58.97 79 PRO A O 1
ATOM 636 N N . ASN A 1 80 ? -19.707 9.453 23.982 1.00 46.56 80 ASN A N 1
ATOM 637 C CA . ASN A 1 80 ? -20.093 10.657 23.249 1.00 46.56 80 ASN A CA 1
ATOM 638 C C . ASN A 1 80 ? -20.995 10.262 22.079 1.00 46.56 80 ASN A C 1
ATOM 640 O O . ASN A 1 80 ? -20.562 9.806 21.023 1.00 46.56 80 ASN A O 1
ATOM 644 N N . LYS A 1 81 ? -22.292 10.403 22.333 1.00 51.34 81 LYS A N 1
ATOM 645 C CA . LYS A 1 81 ? -23.380 10.301 21.370 1.00 51.34 81 LYS A CA 1
ATOM 646 C C . LYS A 1 81 ? -23.260 11.464 20.376 1.00 51.34 81 LYS A C 1
ATOM 648 O O . LYS A 1 81 ? -23.775 12.535 20.668 1.00 51.34 81 LYS A O 1
ATOM 653 N N . LYS A 1 82 ? -22.589 11.260 19.236 1.00 47.09 82 LYS A N 1
ATOM 654 C CA . LYS A 1 82 ? -22.684 12.016 17.959 1.00 47.09 82 LYS A CA 1
ATOM 655 C C . LYS A 1 82 ? -21.683 11.367 16.984 1.00 47.09 82 LYS A C 1
ATOM 657 O O . LYS A 1 82 ? -20.520 11.256 17.323 1.00 47.09 82 LYS A O 1
ATOM 662 N N . ALA A 1 83 ? -22.021 10.887 15.797 1.00 45.19 83 ALA A N 1
ATOM 663 C CA . ALA A 1 83 ? -23.138 11.204 14.937 1.00 45.19 83 ALA A CA 1
ATOM 664 C C . ALA A 1 83 ? -23.535 9.951 14.143 1.00 45.19 83 ALA A C 1
ATOM 666 O O . ALA A 1 83 ? -22.744 9.396 13.387 1.00 45.19 83 ALA A O 1
ATOM 667 N N . ALA A 1 84 ? -24.782 9.527 14.330 1.00 43.12 84 ALA A N 1
ATOM 668 C CA . ALA A 1 84 ? -25.574 9.020 13.228 1.00 43.12 84 ALA A CA 1
ATOM 669 C C . ALA A 1 84 ? -26.178 10.253 12.541 1.00 43.12 84 ALA A C 1
ATOM 671 O O . ALA A 1 84 ? -27.242 10.690 12.967 1.00 43.12 84 ALA A O 1
ATOM 672 N N . VAL A 1 85 ? -25.441 10.849 11.598 1.00 36.03 85 VAL A N 1
ATOM 673 C CA . VAL A 1 85 ? -25.918 11.618 10.429 1.00 36.03 85 VAL A CA 1
ATOM 674 C C . VAL A 1 85 ? -24.798 11.578 9.397 1.00 36.03 85 VAL A C 1
ATOM 676 O O . VAL A 1 85 ? -23.665 11.949 9.778 1.00 36.03 85 VAL A O 1
#

pLDDT: mean 71.8, std 12.1, range [36.03, 93.44]

Sequence (85 aa):
MNGCICMLLTQPLDILKTRMMNAKPGEFNGLWDCIKFTSRGGPICFYKGFLPSFIRILPTTVLSLMFYEQLRQNFGYIPNKKAAV

Mean predicted aligned error: 12.01 Å